Protein AF-A0A7V1EGH1-F1 (afdb_monomer_lite)

Structure (mmCIF, N/CA/C/O backbone):
data_AF-A0A7V1EGH1-F1
#
_entry.id   AF-A0A7V1EGH1-F1
#
loop_
_atom_site.group_PDB
_atom_site.id
_atom_site.type_symbol
_atom_site.label_atom_id
_atom_site.label_alt_id
_atom_site.label_comp_id
_atom_site.label_asym_id
_atom_site.label_entity_id
_atom_site.label_seq_id
_atom_site.pdbx_PDB_ins_code
_atom_site.Cartn_x
_atom_site.Cartn_y
_atom_site.Cartn_z
_atom_site.occupancy
_atom_site.B_iso_or_equiv
_atom_site.auth_seq_id
_atom_site.auth_comp_id
_atom_site.auth_asym_id
_atom_site.auth_atom_id
_atom_site.pdbx_PDB_model_num
ATOM 1 N N . MET A 1 1 ? -3.144 4.947 -3.733 1.00 87.25 1 MET A N 1
ATOM 2 C CA . MET A 1 1 ? -4.391 4.191 -3.527 1.00 87.25 1 MET A CA 1
ATOM 3 C C . MET A 1 1 ? -5.331 5.052 -2.712 1.00 87.25 1 MET A C 1
ATOM 5 O O . MET A 1 1 ? -4.944 5.475 -1.633 1.00 87.25 1 MET A O 1
ATOM 9 N N . ASP A 1 2 ? -6.508 5.361 -3.226 1.00 91.75 2 ASP A N 1
ATOM 10 C CA . ASP A 1 2 ? -7.539 6.100 -2.497 1.00 91.75 2 ASP A CA 1
ATOM 11 C C . ASP A 1 2 ? -8.291 5.199 -1.491 1.00 91.75 2 ASP A C 1
ATOM 13 O O . ASP A 1 2 ? -8.096 3.981 -1.438 1.00 91.75 2 ASP A O 1
ATOM 17 N N . ARG A 1 3 ? -9.130 5.816 -0.653 1.00 90.81 3 ARG A N 1
ATOM 18 C CA . ARG A 1 3 ? -9.858 5.127 0.421 1.00 90.81 3 ARG A CA 1
ATOM 19 C C . ARG A 1 3 ? -10.956 4.193 -0.100 1.00 90.81 3 ARG A C 1
ATOM 21 O O . ARG A 1 3 ? -11.190 3.157 0.516 1.00 90.81 3 ARG A O 1
ATOM 28 N N . GLU A 1 4 ? -11.597 4.515 -1.219 1.00 93.31 4 GLU A N 1
ATOM 29 C CA . GLU A 1 4 ? -12.681 3.701 -1.787 1.00 93.31 4 GLU A CA 1
ATOM 30 C C . GLU A 1 4 ? -12.129 2.394 -2.363 1.00 93.31 4 GLU A C 1
ATOM 32 O O . GLU A 1 4 ? -12.674 1.310 -2.124 1.00 93.31 4 GLU A O 1
ATOM 37 N N . THR A 1 5 ? -10.984 2.478 -3.045 1.00 92.69 5 THR A N 1
ATOM 38 C CA . THR A 1 5 ? -10.234 1.308 -3.515 1.00 92.69 5 THR A CA 1
ATOM 39 C C . THR A 1 5 ? -9.835 0.411 -2.344 1.00 92.69 5 THR A C 1
ATOM 41 O O . THR A 1 5 ? -10.031 -0.803 -2.400 1.00 92.69 5 THR A O 1
ATOM 44 N N . PHE A 1 6 ? -9.336 0.994 -1.250 1.00 92.44 6 PHE A N 1
ATOM 45 C CA . PHE A 1 6 ? -8.977 0.236 -0.050 1.00 92.44 6 PHE A CA 1
ATOM 46 C C . PHE A 1 6 ? -10.179 -0.496 0.561 1.00 92.44 6 PHE A C 1
ATOM 48 O O . PHE A 1 6 ? -10.106 -1.697 0.809 1.00 92.44 6 PHE A O 1
ATOM 55 N N . GLN A 1 7 ? -11.308 0.190 0.744 1.00 91.69 7 GLN A N 1
ATOM 56 C CA . GLN A 1 7 ? -12.540 -0.415 1.267 1.00 91.69 7 GLN A CA 1
ATOM 57 C C . GLN A 1 7 ? -13.070 -1.535 0.365 1.00 91.69 7 GLN A C 1
ATOM 59 O O . GLN A 1 7 ? -13.526 -2.572 0.850 1.00 91.69 7 GLN A O 1
ATOM 64 N N . SER A 1 8 ? -12.969 -1.361 -0.953 1.00 92.75 8 SER A N 1
ATOM 65 C CA . SER A 1 8 ? -13.346 -2.394 -1.921 1.00 92.75 8 SER A CA 1
ATOM 66 C C . SER A 1 8 ? -12.476 -3.647 -1.782 1.00 92.75 8 SER A C 1
ATOM 68 O O . SER A 1 8 ? -13.000 -4.761 -1.822 1.00 92.75 8 SER A O 1
ATOM 70 N N . MET A 1 9 ? -11.169 -3.486 -1.540 1.00 92.12 9 MET A N 1
ATOM 71 C CA . MET A 1 9 ? -10.272 -4.608 -1.247 1.00 92.12 9 MET A CA 1
ATOM 72 C C . MET A 1 9 ? -10.655 -5.307 0.056 1.00 92.12 9 MET A C 1
ATOM 74 O O . MET A 1 9 ? -10.799 -6.525 0.061 1.00 92.12 9 MET A O 1
ATOM 78 N N . LEU A 1 10 ? -10.880 -4.561 1.142 1.00 91.50 10 LEU A N 1
ATOM 79 C CA . LEU A 1 10 ? -11.293 -5.144 2.424 1.00 91.50 10 LEU A CA 1
ATOM 80 C C . LEU A 1 10 ? -12.532 -6.034 2.267 1.00 91.50 10 LEU A C 1
ATOM 82 O O . LEU A 1 10 ? -12.532 -7.171 2.735 1.00 91.50 10 LEU A O 1
ATOM 86 N N . LYS A 1 11 ? -13.539 -5.562 1.522 1.00 89.12 11 LYS A N 1
ATOM 87 C CA . LYS A 1 11 ? -14.747 -6.338 1.202 1.00 89.12 11 LYS A CA 1
ATOM 88 C C . LYS A 1 11 ? -14.437 -7.600 0.405 1.00 89.12 11 LYS A C 1
ATOM 90 O O . LYS A 1 11 ? -14.964 -8.659 0.737 1.00 89.12 11 LYS A O 1
ATOM 95 N N . ALA A 1 12 ? -13.572 -7.514 -0.606 1.00 93.19 12 ALA A N 1
ATOM 96 C CA . ALA A 1 12 ? -13.155 -8.673 -1.397 1.00 93.19 12 ALA A CA 1
ATOM 97 C C . ALA A 1 12 ? -12.416 -9.730 -0.554 1.00 93.19 12 ALA A C 1
ATOM 99 O O . ALA A 1 12 ? -12.563 -10.925 -0.799 1.00 93.19 12 ALA A O 1
ATOM 100 N N . PHE A 1 13 ? -11.677 -9.298 0.470 1.00 88.94 13 PHE A N 1
ATOM 101 C CA . PHE A 1 13 ? -11.004 -10.175 1.431 1.00 88.94 13 PHE A CA 1
ATOM 102 C C . PHE A 1 13 ? -11.894 -10.605 2.612 1.00 88.94 13 PHE A C 1
ATOM 104 O O . PHE A 1 13 ? -11.430 -11.331 3.488 1.00 88.94 13 PHE A O 1
ATOM 111 N N . GLY A 1 14 ? -13.166 -10.188 2.653 1.00 88.44 14 GLY A N 1
ATOM 112 C CA . GLY A 1 14 ? -14.101 -10.526 3.732 1.00 88.44 14 GLY A CA 1
ATOM 113 C C . GLY A 1 14 ? -13.800 -9.844 5.072 1.00 88.44 14 GLY A C 1
ATOM 114 O O . GLY A 1 14 ? -14.306 -10.281 6.106 1.00 88.44 14 GLY A O 1
ATOM 115 N N . LEU A 1 15 ? -12.986 -8.786 5.070 1.00 86.00 15 LEU A N 1
ATOM 116 C CA . LEU A 1 15 ? -12.637 -8.007 6.256 1.00 86.00 15 LEU A CA 1
ATOM 117 C C . LEU A 1 15 ? -13.747 -6.992 6.564 1.00 86.00 15 LEU A C 1
ATOM 119 O O . LEU A 1 15 ? -14.259 -6.318 5.667 1.00 86.00 15 LEU A O 1
ATOM 123 N N . LYS A 1 16 ? -14.136 -6.885 7.838 1.00 80.38 16 LYS A N 1
ATOM 124 C CA . LYS A 1 16 ? -15.181 -5.954 8.288 1.00 80.38 16 LYS A CA 1
ATOM 125 C C . LYS A 1 16 ? -14.584 -4.578 8.560 1.00 80.38 16 LYS A C 1
ATOM 127 O O . LYS A 1 16 ? -13.606 -4.479 9.279 1.00 80.38 16 LYS A O 1
ATOM 132 N N . GLU A 1 17 ? -15.225 -3.528 8.049 1.00 67.69 17 GLU A N 1
ATOM 133 C CA . GLU A 1 17 ? -14.754 -2.131 8.125 1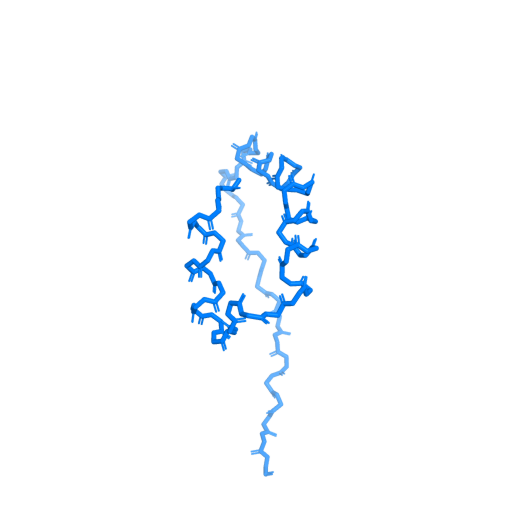.00 67.69 17 GLU A CA 1
ATOM 134 C C . GLU A 1 17 ? -14.655 -1.542 9.552 1.00 67.69 17 GLU A C 1
ATOM 136 O O . GLU A 1 17 ? -14.056 -0.485 9.715 1.00 67.69 17 GLU A O 1
ATOM 141 N N . ASP A 1 18 ? -15.197 -2.205 10.580 1.00 68.62 18 ASP A N 1
ATOM 142 C CA . ASP A 1 18 ? -15.334 -1.668 11.951 1.00 68.62 18 ASP A CA 1
ATOM 143 C C . ASP A 1 18 ? -14.170 -2.036 12.895 1.00 68.62 18 ASP A C 1
ATOM 145 O O . ASP A 1 18 ? -14.300 -2.078 14.117 1.00 68.62 18 ASP A O 1
ATOM 149 N N . GLU A 1 19 ? -13.008 -2.357 12.334 1.00 73.44 19 GLU A N 1
ATOM 150 C CA . GLU A 1 19 ? -11.819 -2.690 13.113 1.00 73.44 19 GLU A CA 1
ATOM 151 C C . GLU A 1 19 ? -10.870 -1.489 13.138 1.00 73.44 19 GLU A C 1
ATOM 153 O O . GLU A 1 19 ? -10.370 -1.050 12.102 1.00 73.44 19 GLU A O 1
ATOM 158 N N . SER A 1 20 ? -10.580 -0.962 14.332 1.00 77.25 20 SER A N 1
ATOM 159 C CA . SER A 1 20 ? -9.676 0.185 14.539 1.00 77.25 20 SER A CA 1
ATOM 160 C C . SER A 1 20 ? -8.300 0.008 13.879 1.00 77.25 20 SER A C 1
ATOM 162 O O . SER A 1 20 ? -7.675 0.982 13.464 1.00 77.25 20 SER A O 1
ATOM 164 N N . HIS A 1 21 ? -7.853 -1.238 13.718 1.00 84.56 21 HIS A N 1
ATOM 165 C CA . HIS A 1 21 ? -6.601 -1.604 13.056 1.00 84.56 21 HIS A CA 1
ATOM 166 C C . HIS A 1 21 ? -6.602 -1.367 11.535 1.00 84.56 21 HIS A C 1
ATOM 168 O O . HIS A 1 21 ? -5.537 -1.288 10.921 1.00 84.56 21 HIS A O 1
ATOM 174 N N . LEU A 1 22 ? -7.768 -1.218 10.901 1.00 87.62 22 LEU A N 1
ATOM 175 C CA . LEU A 1 22 ? -7.864 -0.985 9.459 1.00 87.62 22 LEU A CA 1
ATOM 176 C C . LEU A 1 22 ? -7.441 0.422 9.055 1.00 87.62 22 LEU A C 1
ATOM 178 O O . LEU A 1 22 ? -6.935 0.606 7.949 1.00 87.62 22 LEU A O 1
ATOM 182 N N . GLU A 1 23 ? -7.592 1.404 9.941 1.00 89.31 23 GLU A N 1
ATOM 183 C CA . GLU A 1 23 ? -7.083 2.752 9.688 1.00 89.31 23 GLU A CA 1
ATOM 184 C C . GLU A 1 23 ? -5.549 2.769 9.738 1.00 89.31 23 GLU A C 1
ATOM 186 O O . GLU A 1 23 ? -4.901 3.352 8.869 1.00 89.31 23 GLU A O 1
ATOM 191 N N . GLU A 1 24 ? -4.948 2.057 10.696 1.00 90.88 24 GLU A N 1
ATOM 192 C CA . GLU A 1 24 ? -3.493 1.874 10.762 1.00 90.88 24 GLU A CA 1
ATOM 193 C C . GLU A 1 24 ? -2.967 1.161 9.512 1.00 90.88 24 GLU A C 1
ATOM 195 O O . GLU A 1 24 ? -1.963 1.580 8.926 1.00 90.88 24 GLU A O 1
ATOM 200 N N . LEU A 1 25 ? -3.685 0.130 9.054 1.00 91.62 25 LEU A N 1
ATOM 201 C CA . LEU A 1 25 ? -3.384 -0.562 7.808 1.00 91.62 25 LEU A CA 1
ATOM 202 C C . LEU A 1 25 ? -3.511 0.373 6.600 1.00 91.62 25 LEU A C 1
ATOM 204 O O . LEU A 1 25 ? -2.620 0.384 5.753 1.00 91.62 25 LEU A O 1
ATOM 208 N N . PHE A 1 26 ? -4.561 1.194 6.521 1.00 92.75 26 PHE A N 1
ATOM 209 C CA . PHE A 1 26 ? -4.728 2.162 5.437 1.00 92.75 26 PHE A CA 1
ATOM 210 C C . PHE A 1 26 ? -3.558 3.149 5.383 1.00 92.75 26 PHE A C 1
ATOM 212 O O . PHE A 1 26 ? -2.981 3.371 4.315 1.00 92.75 26 PHE A O 1
ATOM 219 N N . ILE A 1 27 ? -3.152 3.689 6.536 1.00 93.44 27 ILE A N 1
ATOM 220 C CA . ILE A 1 27 ? -1.995 4.587 6.663 1.00 93.44 27 ILE A CA 1
ATOM 221 C C . ILE A 1 27 ? -0.709 3.879 6.230 1.00 93.44 27 ILE A C 1
ATOM 223 O O . ILE A 1 27 ? 0.125 4.466 5.535 1.00 93.44 27 ILE A O 1
ATOM 227 N N . TYR A 1 28 ? -0.526 2.621 6.627 1.00 93.44 28 TYR A N 1
ATOM 228 C CA . TYR A 1 28 ? 0.628 1.832 6.218 1.00 93.44 28 TYR A CA 1
ATOM 229 C C . TYR A 1 28 ? 0.662 1.632 4.699 1.00 93.44 28 TYR A C 1
ATOM 231 O O . TYR A 1 28 ? 1.684 1.921 4.070 1.00 93.44 28 TYR A O 1
ATOM 239 N N . VAL A 1 29 ? -0.457 1.226 4.090 1.00 92.75 29 VAL A N 1
ATOM 240 C CA . VAL A 1 29 ? -0.536 1.040 2.636 1.00 92.75 29 VAL A CA 1
ATOM 241 C C . VAL A 1 29 ? -0.290 2.363 1.912 1.00 92.75 29 VAL A C 1
ATOM 243 O O . VAL A 1 29 ? 0.491 2.394 0.968 1.00 92.75 29 VAL A O 1
ATOM 246 N N . GLN A 1 30 ? -0.861 3.474 2.383 1.00 94.19 30 GLN A N 1
ATOM 247 C CA . GLN A 1 30 ? -0.600 4.820 1.854 1.00 94.19 30 GLN A CA 1
ATOM 248 C C . GLN A 1 30 ? 0.896 5.169 1.825 1.00 94.19 30 GLN A C 1
ATOM 250 O O . GLN A 1 30 ? 1.359 5.765 0.854 1.00 94.19 30 GLN A O 1
ATOM 255 N N . LYS A 1 31 ? 1.667 4.765 2.842 1.00 94.62 31 LYS A N 1
ATOM 256 C CA . LYS A 1 31 ? 3.118 5.007 2.901 1.00 94.62 31 LYS A CA 1
ATOM 257 C C . LYS A 1 31 ? 3.909 4.166 1.900 1.00 94.62 31 LYS A C 1
ATOM 259 O O . LYS A 1 31 ? 4.861 4.674 1.315 1.00 94.62 31 LYS A O 1
ATOM 264 N N . ILE A 1 32 ? 3.547 2.897 1.708 1.00 94.50 32 ILE A N 1
ATOM 265 C CA . ILE A 1 32 ? 4.287 1.990 0.811 1.00 94.50 32 ILE A CA 1
ATOM 266 C C . ILE A 1 32 ? 3.816 2.073 -0.644 1.00 94.50 32 ILE A C 1
ATOM 268 O O . ILE A 1 32 ? 4.579 1.743 -1.552 1.00 94.50 32 ILE A O 1
ATOM 272 N N . TRP A 1 33 ? 2.584 2.534 -0.879 1.00 92.12 33 TRP A N 1
ATOM 273 C CA . TRP A 1 33 ? 1.959 2.560 -2.199 1.00 92.12 33 TRP A CA 1
ATOM 274 C C . TRP A 1 33 ? 2.800 3.287 -3.252 1.00 92.12 33 TRP A C 1
ATOM 276 O O . TRP A 1 33 ? 2.994 2.709 -4.317 1.00 92.12 33 TRP A O 1
ATOM 286 N N . PRO A 1 34 ? 3.362 4.487 -2.999 1.00 91.19 34 PRO A N 1
ATOM 287 C CA . PRO A 1 34 ? 4.195 5.168 -3.987 1.00 91.19 34 PRO A CA 1
ATOM 288 C C . PRO A 1 34 ? 5.412 4.342 -4.407 1.00 91.19 34 PRO A C 1
ATOM 290 O O . PRO A 1 34 ? 5.769 4.334 -5.579 1.00 91.19 34 PRO A O 1
ATOM 293 N N . THR A 1 35 ? 6.025 3.619 -3.466 1.00 92.38 35 THR A N 1
ATOM 294 C CA . THR A 1 35 ? 7.173 2.749 -3.741 1.00 92.38 35 THR A CA 1
ATOM 295 C C . THR A 1 35 ? 6.770 1.558 -4.601 1.00 92.38 35 THR A C 1
ATOM 297 O O . THR A 1 35 ? 7.463 1.255 -5.566 1.00 92.38 35 THR A O 1
ATOM 300 N N . LEU A 1 36 ? 5.642 0.911 -4.291 1.00 90.06 36 LEU A N 1
ATOM 301 C CA . LEU A 1 36 ? 5.116 -0.199 -5.092 1.00 90.06 36 LEU A CA 1
ATOM 302 C C . LEU A 1 36 ? 4.717 0.255 -6.501 1.00 90.06 36 LEU A C 1
ATOM 304 O O . LEU A 1 36 ? 4.967 -0.448 -7.474 1.00 90.06 36 LEU A O 1
ATOM 308 N N . ASN A 1 37 ? 4.156 1.459 -6.623 1.00 90.56 37 ASN A N 1
ATOM 309 C CA . ASN A 1 37 ? 3.664 1.992 -7.891 1.00 90.56 37 ASN A CA 1
ATOM 310 C C . ASN A 1 37 ? 4.782 2.292 -8.904 1.00 90.56 37 ASN A C 1
ATOM 312 O O . ASN A 1 37 ? 4.502 2.416 -10.094 1.00 90.56 37 ASN A O 1
ATOM 316 N N . ARG A 1 38 ? 6.047 2.348 -8.460 1.00 91.81 38 ARG A N 1
ATOM 317 C CA . ARG A 1 38 ? 7.216 2.448 -9.351 1.00 91.81 38 ARG A CA 1
ATOM 318 C C . ARG A 1 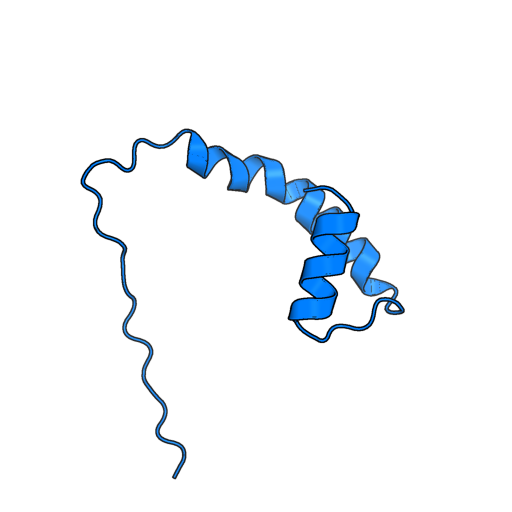38 ? 7.391 1.228 -10.251 1.00 91.81 38 ARG A C 1
ATOM 320 O O . ARG A 1 38 ? 8.129 1.308 -11.221 1.00 91.81 38 ARG A O 1
ATOM 327 N N . ILE A 1 39 ? 6.702 0.116 -9.983 1.00 89.94 39 ILE A N 1
ATOM 328 C CA . ILE A 1 39 ? 6.714 -1.051 -10.875 1.00 89.94 39 ILE A CA 1
ATOM 329 C C . ILE A 1 39 ? 6.261 -0.701 -12.302 1.00 89.94 39 ILE A C 1
ATOM 331 O O . ILE A 1 39 ? 6.738 -1.309 -13.252 1.00 89.94 39 ILE A O 1
ATOM 335 N N . HIS A 1 40 ? 5.405 0.315 -12.463 1.00 87.44 40 HIS A N 1
ATOM 336 C CA . HIS A 1 40 ? 4.972 0.815 -13.772 1.00 87.44 40 HIS A CA 1
ATOM 337 C C . HIS A 1 40 ? 6.075 1.538 -14.557 1.00 87.44 40 HIS A C 1
ATOM 339 O O . HIS A 1 40 ? 5.924 1.750 -15.755 1.00 87.44 40 HIS A O 1
ATOM 345 N N . GLU A 1 41 ? 7.160 1.939 -13.894 1.00 92.56 41 GLU A N 1
ATOM 346 C CA . GLU A 1 41 ? 8.320 2.579 -14.522 1.00 92.56 41 GLU A CA 1
ATOM 347 C C . GLU A 1 41 ? 9.310 1.545 -15.080 1.00 92.56 41 GLU A C 1
ATOM 349 O O . GLU A 1 41 ? 10.254 1.911 -15.778 1.00 92.56 41 GLU A O 1
ATOM 354 N N . LEU A 1 42 ? 9.119 0.259 -14.766 1.00 90.81 42 LEU A N 1
ATOM 355 C CA . LEU A 1 42 ? 9.972 -0.817 -15.250 1.00 90.81 42 LEU A CA 1
ATOM 356 C C . LEU A 1 42 ? 9.543 -1.241 -16.655 1.00 90.81 42 LEU A C 1
ATOM 358 O O . LEU A 1 42 ? 8.360 -1.466 -16.913 1.00 90.81 42 LEU A O 1
ATOM 362 N N . ASP A 1 43 ? 10.519 -1.407 -17.546 1.00 91.56 43 ASP A N 1
ATOM 363 C CA . ASP A 1 43 ? 10.294 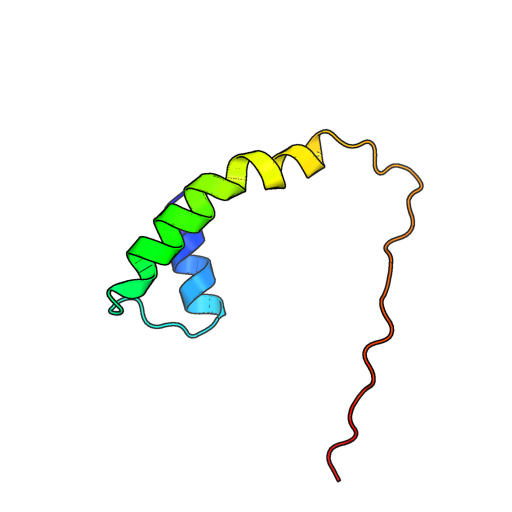-2.097 -18.811 1.00 91.56 43 ASP A CA 1
ATOM 364 C C . ASP A 1 43 ? 10.196 -3.600 -18.536 1.00 91.56 43 ASP A C 1
ATOM 366 O O . ASP A 1 43 ? 11.170 -4.243 -18.140 1.00 91.56 43 ASP A O 1
ATOM 370 N N . LEU A 1 44 ? 8.983 -4.130 -18.685 1.00 90.75 44 LEU A N 1
ATOM 371 C CA . LEU A 1 44 ? 8.682 -5.547 -18.498 1.00 90.75 44 LEU A CA 1
ATOM 372 C C . LEU A 1 44 ? 8.551 -6.294 -19.831 1.00 90.75 44 LEU A C 1
ATOM 374 O O . LEU A 1 44 ? 8.103 -7.442 -19.844 1.00 90.75 44 LEU A O 1
ATOM 378 N N . THR A 1 45 ? 8.916 -5.655 -20.948 1.00 91.00 45 THR A N 1
ATOM 379 C CA . THR A 1 45 ? 8.907 -6.291 -22.267 1.00 91.00 45 THR A CA 1
ATOM 380 C C . THR A 1 45 ? 9.847 -7.497 -22.240 1.00 91.00 45 THR A C 1
ATOM 382 O O . THR A 1 45 ? 10.981 -7.404 -21.776 1.00 91.00 45 THR A O 1
ATOM 385 N N . ASP A 1 46 ? 9.344 -8.647 -22.684 1.00 90.69 46 ASP A N 1
ATOM 386 C CA . ASP A 1 46 ? 10.068 -9.924 -22.760 1.00 90.69 46 ASP A CA 1
ATOM 387 C C . ASP A 1 46 ? 10.475 -10.575 -21.417 1.00 90.69 46 ASP A C 1
ATOM 389 O O . ASP A 1 46 ? 11.207 -11.568 -21.411 1.00 90.69 46 ASP A O 1
ATOM 393 N N . LEU A 1 47 ? 9.971 -10.093 -20.272 1.00 90.44 47 LEU A N 1
ATOM 394 C CA . LEU A 1 47 ? 10.126 -10.786 -18.986 1.00 90.44 47 LEU A CA 1
ATOM 395 C C . LEU A 1 47 ? 9.026 -11.838 -18.781 1.00 90.44 47 LEU A C 1
ATOM 397 O O . LEU A 1 47 ? 7.840 -11.516 -18.703 1.00 90.44 47 LEU A O 1
ATOM 401 N N . GLU A 1 48 ? 9.421 -13.103 -18.619 1.00 89.62 48 GLU A N 1
ATOM 402 C CA . GLU A 1 48 ? 8.497 -14.163 -18.206 1.00 89.62 48 GLU A CA 1
ATOM 403 C C . GLU A 1 48 ? 8.135 -14.030 -16.712 1.00 89.62 48 GLU A C 1
ATOM 405 O O . GLU A 1 48 ? 9.028 -13.882 -15.868 1.00 89.62 48 GLU A O 1
ATOM 410 N N . PRO A 1 49 ? 6.842 -14.117 -16.340 1.00 87.88 49 PRO A N 1
ATOM 411 C CA . PRO A 1 49 ? 6.432 -14.124 -14.943 1.00 87.88 49 PRO A CA 1
ATOM 412 C C . PRO A 1 49 ? 7.037 -15.306 -14.185 1.00 87.88 49 PRO A C 1
ATOM 414 O O . PRO A 1 49 ? 6.879 -16.465 -14.570 1.00 87.88 49 PRO A O 1
ATOM 417 N N . PHE A 1 50 ? 7.673 -15.024 -13.050 1.00 87.06 50 PHE A N 1
ATOM 418 C CA . PHE A 1 50 ? 8.122 -16.084 -12.160 1.00 87.06 50 PHE A CA 1
ATOM 419 C C . PHE A 1 50 ? 6.921 -16.739 -11.466 1.00 87.06 50 PHE A C 1
ATOM 421 O O . PHE A 1 50 ? 6.210 -16.093 -10.696 1.00 87.06 50 PHE A O 1
ATOM 428 N N . MET A 1 51 ? 6.724 -18.034 -11.713 1.00 83.44 51 MET A N 1
ATOM 429 C CA . MET A 1 51 ? 5.704 -18.855 -11.060 1.00 83.44 51 MET A CA 1
ATOM 430 C C . MET A 1 51 ? 6.365 -19.705 -9.966 1.00 83.44 51 MET A C 1
ATOM 432 O O . MET A 1 51 ? 6.900 -20.775 -10.274 1.00 83.44 51 MET A O 1
ATOM 436 N N . PRO A 1 52 ? 6.372 -19.267 -8.691 1.00 80.25 52 PRO A N 1
ATOM 437 C CA . PRO A 1 52 ? 6.867 -20.109 -7.614 1.00 80.25 52 PRO A CA 1
ATOM 438 C C . PRO A 1 52 ? 6.015 -21.378 -7.531 1.00 80.25 52 PRO A C 1
ATOM 440 O O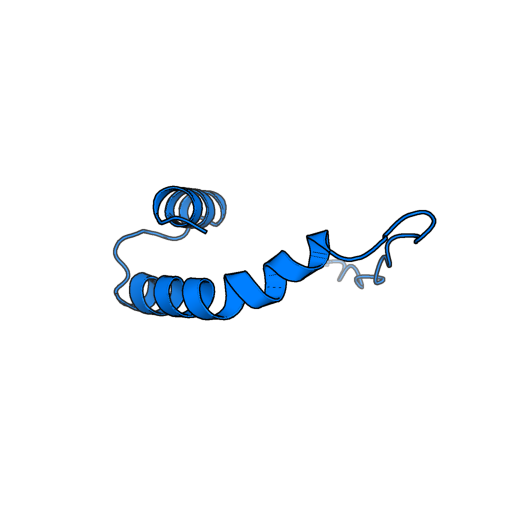 . PRO A 1 52 ? 4.785 -21.325 -7.559 1.00 80.25 52 PRO A O 1
ATOM 443 N N . SER A 1 53 ? 6.669 -22.532 -7.414 1.00 78.69 53 SER A N 1
ATOM 444 C CA . SER A 1 53 ? 5.977 -23.788 -7.147 1.00 78.69 53 SER A CA 1
ATOM 445 C C . SER A 1 53 ? 5.409 -23.734 -5.731 1.00 78.69 53 SER A C 1
ATOM 447 O O . SER A 1 53 ? 6.126 -23.865 -4.743 1.00 78.69 53 SER A O 1
ATOM 449 N N . TYR A 1 54 ? 4.104 -23.503 -5.613 1.00 63.53 54 TYR A N 1
ATOM 450 C CA . TYR A 1 54 ? 3.418 -23.689 -4.343 1.00 63.53 54 TYR A CA 1
ATOM 451 C C . TYR A 1 54 ? 3.311 -25.196 -4.096 1.00 63.53 54 TYR A C 1
ATOM 453 O O . TYR A 1 54 ? 2.678 -25.884 -4.902 1.00 63.53 54 TYR A O 1
ATOM 461 N N . PRO A 1 55 ? 3.904 -25.750 -3.020 1.00 61.25 55 PRO A N 1
ATOM 462 C CA . PRO A 1 55 ? 3.614 -27.120 -2.642 1.00 61.25 55 PRO A CA 1
ATOM 463 C C . PRO A 1 55 ? 2.132 -27.180 -2.274 1.00 61.25 55 PRO A C 1
ATOM 465 O O . PRO A 1 55 ? 1.712 -26.661 -1.237 1.00 61.25 55 PRO A O 1
ATO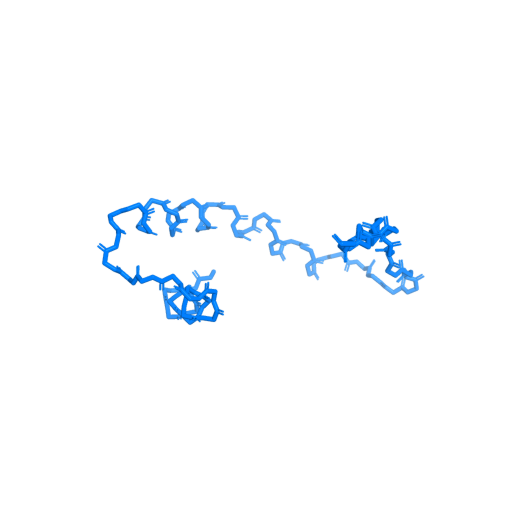M 468 N N . CYS A 1 56 ? 1.332 -27.781 -3.154 1.00 53.06 56 CYS A N 1
ATOM 469 C CA . CYS A 1 56 ? -0.027 -28.180 -2.839 1.00 53.06 56 CYS A CA 1
ATOM 470 C C . CYS A 1 56 ? 0.082 -29.168 -1.675 1.00 53.06 56 CYS A C 1
ATOM 472 O O . CYS A 1 56 ? 0.501 -30.309 -1.857 1.00 53.06 56 CYS A O 1
ATOM 474 N N . LYS A 1 57 ? -0.196 -28.713 -0.450 1.00 61.25 57 LYS A N 1
ATOM 475 C CA . LYS A 1 57 ? -0.428 -29.641 0.651 1.00 61.25 57 LYS A CA 1
ATOM 476 C C . LYS A 1 57 ? -1.762 -30.307 0.351 1.00 61.25 57 LYS A C 1
ATOM 478 O O . LYS A 1 57 ? -2.813 -29.725 0.617 1.00 61.25 57 LYS A O 1
ATOM 483 N N . GLU A 1 58 ? -1.700 -31.489 -0.253 1.00 55.62 58 GLU A N 1
ATOM 484 C CA . GLU A 1 58 ? -2.826 -32.413 -0.304 1.00 55.62 58 GLU A CA 1
ATOM 485 C C . GLU A 1 58 ? -3.350 -32.562 1.128 1.00 55.62 58 GLU A C 1
ATOM 487 O O . GLU A 1 58 ? -2.640 -33.006 2.031 1.00 55.62 58 GLU A O 1
ATOM 492 N N . SER A 1 59 ? -4.561 -32.063 1.36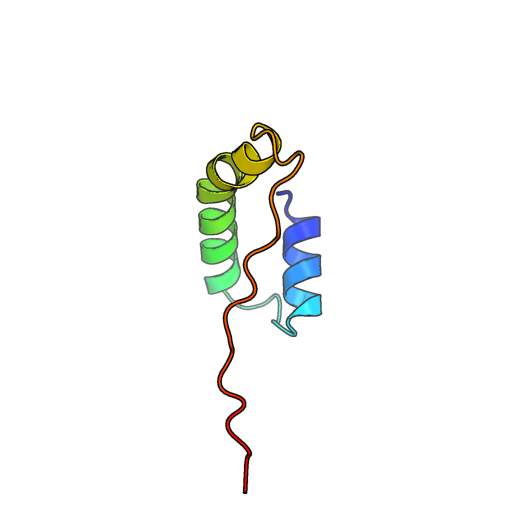3 1.00 53.56 59 SER A N 1
ATOM 493 C CA . SER A 1 59 ? -5.259 -32.265 2.626 1.00 53.56 59 SER A CA 1
ATOM 494 C C . SER A 1 59 ? -5.882 -33.656 2.540 1.00 53.56 59 SER A C 1
ATOM 496 O O . SER A 1 59 ? -6.857 -33.830 1.811 1.00 53.56 59 SER A O 1
ATOM 498 N N . ILE A 1 60 ? -5.243 -34.635 3.187 1.00 53.97 60 ILE A N 1
ATOM 499 C CA . ILE A 1 60 ? -5.791 -35.981 3.430 1.00 53.97 60 ILE A CA 1
ATOM 500 C C . ILE A 1 60 ? -6.796 -35.898 4.577 1.00 53.97 60 ILE A C 1
ATOM 502 O O . ILE A 1 60 ? -6.457 -35.240 5.589 1.00 53.97 60 ILE A O 1
#

pLDDT: mean 85.03, std 11.59, range [53.06, 94.62]

Secondary structure (DSSP, 8-state):
--HHHHHHHHHHTT--TT-THHHHHHHHHHHHHHHHHGGGGS--TTPPPP----------

Sequence (60 aa):
MDRETFQSMLKAFGLKEDESHLEELFIYVQKIWPTLNRIHELDLTDLEPFMPSYPCKESI

Foldseek 3Di:
DDPVVLVVVCVVVVHDPPDPCSVVVVVVCVVCVVVVVCVVVDDCPPPDDDDDDDPPPPDD

Radius of gyration: 16.59 Å; chains: 1; bounding box: 26×42×37 Å